Protein AF-A0A3B7MSZ0-F1 (afdb_monomer_lite)

Foldseek 3Di:
DPDVVVVVVVVVVVVVVVVVVVPPDLVAFFWKFFQALLQWDAADDPVQDDPVQVVQLCVRRNPVVVVVQVVCRHPVNDPVLSDDPSVPCVVVVVRVVSSVLCRPFGKTFRGKDFDDDPNDTPAIKTKIKGACVRCCVSDVV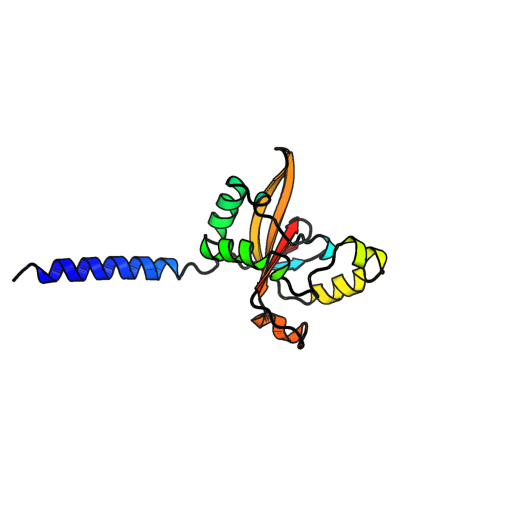DDHGIHIIIGGPVRMDGD

Organism: NCBI:txid2315862

Structure (mmCIF, N/CA/C/O backbone):
data_AF-A0A3B7MSZ0-F1
#
_entry.id   AF-A0A3B7MSZ0-F1
#
loop_
_atom_site.group_PDB
_atom_site.id
_atom_site.type_symbol
_atom_site.label_atom_id
_atom_site.label_alt_id
_atom_site.label_comp_id
_atom_site.label_asym_id
_atom_site.label_entity_id
_atom_site.label_seq_id
_atom_site.pdbx_PDB_ins_code
_atom_site.Cartn_x
_atom_site.Cartn_y
_atom_site.Cartn_z
_atom_site.occupancy
_atom_site.B_iso_or_equiv
_atom_site.auth_seq_id
_atom_site.auth_comp_id
_atom_site.auth_asym_id
_atom_site.auth_atom_id
_atom_site.pdbx_PDB_model_num
ATOM 1 N N . MET A 1 1 ? -10.377 47.587 32.708 1.00 47.56 1 MET A N 1
ATOM 2 C CA . MET A 1 1 ? -10.994 46.335 32.203 1.00 47.56 1 MET A CA 1
ATOM 3 C C . MET A 1 1 ? -11.006 46.307 30.670 1.00 47.56 1 MET A C 1
ATOM 5 O O . MET A 1 1 ? -12.020 46.638 30.080 1.00 47.56 1 MET A O 1
ATOM 9 N N . LYS A 1 2 ? -9.893 45.972 30.001 1.00 49.78 2 LYS A N 1
ATOM 10 C CA . LYS A 1 2 ? -9.869 45.738 28.532 1.00 49.78 2 LYS A CA 1
ATOM 11 C C . LYS A 1 2 ? -8.876 44.650 28.079 1.00 49.78 2 LYS A C 1
ATOM 13 O O . LYS A 1 2 ? -8.805 44.354 26.898 1.00 49.78 2 LYS A O 1
ATOM 18 N N . ILE A 1 3 ? -8.133 44.036 29.005 1.00 50.88 3 ILE A N 1
ATOM 19 C CA . ILE A 1 3 ? -7.003 43.147 28.673 1.00 50.88 3 ILE A CA 1
ATOM 20 C C . ILE A 1 3 ? -7.436 41.671 28.566 1.00 50.88 3 ILE A C 1
ATOM 22 O O . ILE A 1 3 ? -6.805 40.891 27.868 1.00 50.88 3 ILE A O 1
ATOM 26 N N . ILE A 1 4 ? -8.562 41.293 29.181 1.00 53.06 4 ILE A N 1
ATOM 27 C CA . ILE A 1 4 ? -8.995 39.886 29.278 1.00 53.06 4 ILE A CA 1
ATOM 28 C C . ILE A 1 4 ? -9.603 39.370 27.956 1.00 53.06 4 ILE A C 1
ATOM 30 O O . ILE A 1 4 ? -9.514 38.184 27.651 1.00 53.06 4 ILE A O 1
ATOM 34 N N . ALA A 1 5 ? -10.170 40.256 27.130 1.00 52.66 5 ALA A N 1
ATOM 35 C CA . ALA A 1 5 ? -10.818 39.865 25.875 1.00 52.66 5 ALA A CA 1
ATOM 36 C C . ALA A 1 5 ? -9.819 39.401 24.795 1.00 52.66 5 ALA A C 1
ATOM 38 O O . ALA A 1 5 ? -10.114 38.474 24.043 1.00 52.66 5 ALA A O 1
ATOM 39 N N . SER A 1 6 ? -8.622 39.995 24.739 1.00 50.03 6 SER A N 1
ATOM 40 C CA . SER A 1 6 ? -7.634 39.682 23.695 1.00 50.03 6 SER A CA 1
ATOM 41 C C . SER A 1 6 ? -6.942 38.332 23.902 1.00 50.03 6 SER A C 1
ATOM 43 O O . SER A 1 6 ? -6.569 37.678 22.931 1.00 50.03 6 SER A O 1
ATOM 45 N N . THR A 1 7 ? -6.795 37.877 25.148 1.00 53.38 7 THR A N 1
ATOM 46 C CA . THR A 1 7 ? -6.122 36.604 25.459 1.00 53.38 7 THR A CA 1
ATOM 47 C C . THR A 1 7 ? -7.012 35.395 25.160 1.00 53.38 7 THR A C 1
ATOM 49 O O . THR A 1 7 ? -6.526 34.383 24.663 1.00 53.38 7 THR A O 1
ATOM 52 N N . LEU A 1 8 ? -8.326 35.511 25.385 1.00 52.41 8 LEU A N 1
ATOM 53 C CA . LEU A 1 8 ? -9.296 34.458 25.056 1.00 52.41 8 LEU A CA 1
ATOM 54 C C . LEU A 1 8 ? -9.446 34.254 23.539 1.00 52.41 8 LEU A C 1
ATOM 56 O O . LEU A 1 8 ? -9.592 33.121 23.085 1.00 52.41 8 LEU A O 1
ATOM 60 N N . LEU A 1 9 ? -9.337 35.328 22.748 1.00 55.12 9 LEU A N 1
ATOM 61 C CA . LEU A 1 9 ? -9.409 35.257 21.285 1.00 55.12 9 LEU A CA 1
ATOM 62 C C . LEU A 1 9 ? -8.206 34.510 20.676 1.00 55.12 9 LEU A C 1
ATOM 64 O O . LEU A 1 9 ? -8.367 33.751 19.722 1.00 55.12 9 LEU A O 1
ATOM 68 N N . LEU A 1 10 ? -7.010 34.675 21.255 1.00 53.19 10 LEU A N 1
ATOM 69 C CA . LEU A 1 10 ? -5.786 34.024 20.772 1.00 53.19 10 LEU A CA 1
ATOM 70 C C . LEU A 1 10 ? -5.791 32.506 21.017 1.00 53.19 10 LEU A C 1
ATOM 72 O O . LEU A 1 10 ? -5.305 31.743 20.186 1.00 53.19 10 LEU A O 1
ATOM 76 N N . ILE A 1 11 ? -6.376 32.066 22.136 1.00 57.66 11 ILE A N 1
ATOM 77 C CA . ILE A 1 11 ? -6.521 30.641 22.469 1.00 57.66 11 ILE A CA 1
ATOM 78 C C . ILE A 1 11 ? -7.586 29.983 21.574 1.00 57.66 11 ILE A C 1
ATOM 80 O O . ILE A 1 11 ? -7.408 28.851 21.137 1.00 57.66 11 ILE A O 1
ATOM 84 N N . ALA A 1 12 ? -8.664 30.689 21.219 1.00 55.69 12 ALA A N 1
ATOM 85 C CA . ALA A 1 12 ? -9.676 30.152 20.304 1.00 55.69 12 ALA A CA 1
ATOM 86 C C . ALA A 1 12 ? -9.129 29.911 18.877 1.00 55.69 12 ALA A C 1
ATOM 88 O O . ALA A 1 12 ? -9.495 28.927 18.231 1.00 55.69 12 ALA A O 1
ATOM 89 N N . LEU A 1 13 ? -8.211 30.761 18.400 1.00 52.03 13 LEU A N 1
ATOM 90 C CA . LEU A 1 13 ? -7.586 30.639 17.074 1.00 52.03 13 LEU A CA 1
ATOM 91 C C . LEU A 1 13 ? -6.586 29.474 16.974 1.00 52.03 13 LEU A C 1
ATOM 93 O O . LEU A 1 13 ? -6.492 28.828 15.925 1.00 52.03 13 LEU A O 1
ATOM 97 N N . THR A 1 14 ? -5.864 29.156 18.051 1.00 52.88 14 THR A N 1
ATOM 98 C CA . THR A 1 14 ? -4.941 28.011 18.052 1.00 52.88 14 THR A CA 1
ATOM 99 C C . THR A 1 14 ? -5.692 26.681 18.085 1.00 52.88 14 THR A C 1
ATOM 101 O O . THR A 1 14 ? -5.336 25.775 17.335 1.00 52.88 14 THR A O 1
ATOM 104 N N . VAL A 1 15 ? -6.785 26.564 18.847 1.00 54.47 15 VAL A N 1
ATOM 105 C CA . VAL A 1 15 ? -7.590 25.326 18.892 1.00 54.47 15 VAL A CA 1
ATOM 106 C C . VAL A 1 15 ? -8.318 25.072 17.563 1.00 54.47 15 VAL A C 1
ATOM 108 O O . VAL A 1 15 ? -8.372 23.930 17.107 1.00 54.47 15 VAL A O 1
ATOM 111 N N . ALA A 1 16 ? -8.798 26.121 16.883 1.00 52.66 16 ALA A N 1
ATOM 112 C CA . ALA A 1 16 ? -9.399 25.999 15.550 1.00 52.66 16 ALA A CA 1
ATOM 113 C C . ALA A 1 16 ? -8.402 25.482 14.492 1.00 52.66 16 ALA A C 1
ATOM 115 O O . ALA A 1 16 ? -8.767 24.663 13.648 1.00 52.66 16 ALA A O 1
ATOM 116 N N . SER A 1 17 ? -7.129 25.883 14.590 1.00 50.75 17 SER A N 1
ATOM 117 C CA . SER A 1 17 ? -6.064 25.412 13.692 1.00 50.75 17 SER A CA 1
ATOM 118 C C . SER A 1 17 ? -5.753 23.920 13.889 1.00 50.75 17 SER A C 1
ATOM 120 O O . SER A 1 17 ? -5.530 23.195 12.920 1.00 50.75 17 SER A O 1
ATOM 122 N N . TYR A 1 18 ? -5.801 23.426 15.132 1.00 48.62 18 TYR A N 1
ATOM 123 C CA . TYR A 1 18 ? -5.655 21.992 15.422 1.00 48.62 18 TYR A CA 1
ATOM 124 C C . TYR A 1 18 ? -6.883 21.172 14.988 1.00 48.62 18 TYR A C 1
ATOM 126 O O . TYR A 1 18 ? -6.725 20.041 14.531 1.00 48.62 18 TYR A O 1
ATOM 134 N N . ALA A 1 19 ? -8.092 21.738 15.066 1.00 45.00 19 ALA A N 1
ATOM 135 C CA . ALA A 1 19 ? -9.325 21.072 14.637 1.00 45.00 19 ALA A CA 1
ATOM 136 C C . ALA A 1 19 ? -9.504 21.020 13.105 1.00 45.00 19 ALA A C 1
ATOM 138 O O . ALA A 1 19 ? -10.155 20.109 12.600 1.00 45.00 19 ALA A O 1
ATOM 139 N N . GLN A 1 20 ? -8.911 21.948 12.343 1.00 43.69 20 GLN A N 1
ATOM 140 C CA . GLN A 1 20 ? -8.917 21.877 10.874 1.00 43.69 20 GLN A CA 1
ATOM 141 C C . GLN A 1 20 ? -7.910 20.864 10.307 1.00 43.69 20 GLN A C 1
ATOM 143 O O . GLN A 1 20 ? -8.150 20.318 9.231 1.00 43.69 20 GLN A O 1
ATOM 148 N N . ASN A 1 21 ? -6.830 20.545 11.029 1.00 42.31 21 ASN A N 1
ATOM 149 C CA . ASN A 1 21 ? -5.841 19.558 10.576 1.00 42.31 21 ASN A CA 1
ATOM 150 C C . ASN A 1 21 ? -6.227 18.097 10.856 1.00 42.31 21 ASN A C 1
ATOM 152 O O . ASN A 1 21 ? -5.692 17.198 10.213 1.00 42.31 21 ASN A O 1
ATOM 156 N N . SER A 1 22 ? -7.176 17.834 11.757 1.00 38.94 22 SER A N 1
ATOM 157 C CA . SER A 1 22 ? -7.681 16.476 12.017 1.00 38.94 22 SER A CA 1
ATOM 158 C C . SER A 1 22 ? -8.805 16.043 11.064 1.00 38.94 22 SER A C 1
ATOM 160 O O . SER A 1 22 ? -9.223 14.888 11.091 1.00 38.94 22 SER A O 1
ATOM 162 N N . GLY A 1 23 ? -9.284 16.956 10.209 1.00 39.28 23 GLY A N 1
ATOM 163 C CA . GLY A 1 23 ? -10.471 16.777 9.373 1.00 39.28 23 GLY A CA 1
ATOM 164 C C . GLY A 1 23 ? -10.215 16.709 7.869 1.00 39.28 23 GLY A C 1
ATOM 165 O O . GLY A 1 23 ? -11.175 16.806 7.102 1.00 39.28 23 GLY A O 1
ATOM 166 N N . ARG A 1 24 ? -8.966 16.539 7.406 1.00 44.00 24 ARG A N 1
ATOM 167 C CA . ARG A 1 24 ? -8.730 16.182 5.999 1.00 44.00 24 ARG A CA 1
ATOM 168 C C . ARG A 1 24 ? -9.195 14.737 5.815 1.00 44.00 24 ARG A C 1
ATOM 170 O O . ARG A 1 24 ? -8.423 13.792 5.945 1.00 44.00 24 ARG A O 1
ATOM 177 N N . SER A 1 25 ? -10.501 14.587 5.576 1.00 45.03 25 SER A N 1
ATOM 178 C CA . SER A 1 25 ? -11.095 13.401 4.969 1.00 45.03 25 SER A CA 1
ATOM 179 C C . SER A 1 25 ? -10.132 12.925 3.892 1.00 45.03 25 SER A C 1
ATOM 181 O O . SER A 1 25 ? -9.688 13.728 3.068 1.00 45.03 25 SER A O 1
ATOM 183 N N . ILE A 1 26 ? -9.740 11.657 3.973 1.00 53.34 26 ILE A N 1
ATOM 184 C CA . ILE A 1 26 ? -8.795 11.024 3.060 1.00 53.34 26 ILE A CA 1
ATOM 185 C C . ILE A 1 26 ? -9.480 11.005 1.691 1.00 53.34 26 ILE A C 1
ATOM 187 O O . ILE A 1 26 ? -10.186 10.061 1.344 1.00 53.34 26 ILE A O 1
ATOM 191 N N . ALA A 1 27 ? -9.344 12.110 0.959 1.00 51.41 27 ALA A N 1
ATOM 192 C CA . ALA A 1 27 ? -10.201 12.479 -0.162 1.00 51.41 27 ALA A CA 1
ATOM 193 C C . ALA A 1 27 ? -10.030 11.564 -1.383 1.00 51.41 27 ALA A C 1
ATOM 195 O O . ALA A 1 27 ? -10.756 11.710 -2.357 1.00 51.41 27 ALA A O 1
ATOM 196 N N . ASN A 1 28 ? -9.111 10.598 -1.319 1.00 61.16 28 ASN A N 1
ATOM 197 C CA . ASN A 1 28 ? -8.739 9.745 -2.437 1.00 61.16 28 ASN A CA 1
ATOM 198 C C . ASN A 1 28 ? -8.758 8.248 -2.109 1.00 61.16 28 ASN A C 1
ATOM 200 O O . ASN A 1 28 ? -8.034 7.510 -2.757 1.00 61.16 28 ASN A O 1
ATOM 204 N N . ASN A 1 29 ? -9.570 7.772 -1.155 1.00 81.62 29 ASN A N 1
ATOM 205 C CA . ASN A 1 29 ? -9.752 6.325 -0.948 1.00 81.62 29 ASN A CA 1
ATOM 206 C C . ASN A 1 29 ? -10.628 5.720 -2.047 1.00 81.62 29 ASN A C 1
ATOM 208 O O . ASN A 1 29 ? -11.819 5.482 -1.842 1.00 81.62 29 ASN A O 1
ATOM 212 N N . LYS A 1 30 ? -10.049 5.465 -3.215 1.00 90.00 30 LYS A N 1
ATOM 213 C CA . LYS A 1 30 ? -10.768 4.783 -4.290 1.00 90.00 30 LYS A CA 1
ATOM 214 C C . LYS A 1 30 ? -10.669 3.273 -4.090 1.00 90.00 30 LYS A C 1
ATOM 216 O O . LYS A 1 30 ? -9.540 2.785 -3.986 1.00 90.00 30 LYS A O 1
ATOM 221 N N . PRO A 1 31 ? -11.785 2.530 -4.013 1.00 94.81 31 PRO A N 1
ATOM 222 C CA . PRO A 1 31 ? -11.716 1.077 -4.010 1.00 94.81 31 PRO A CA 1
ATOM 223 C C . PRO A 1 31 ? -11.048 0.604 -5.305 1.00 94.81 31 PRO A C 1
ATOM 225 O O . PRO A 1 31 ? -11.254 1.181 -6.373 1.00 94.81 31 PRO A O 1
ATOM 228 N N . VAL A 1 32 ? -10.203 -0.417 -5.203 1.00 95.88 32 VAL A N 1
ATOM 229 C CA . VAL A 1 32 ? -9.503 -0.979 -6.360 1.00 95.88 32 VAL A CA 1
ATOM 230 C C . VAL A 1 32 ? -9.522 -2.496 -6.347 1.00 95.88 32 VAL A C 1
ATOM 232 O O . VAL A 1 32 ? -9.499 -3.137 -5.295 1.00 95.88 32 VAL A O 1
ATOM 235 N N . PHE A 1 33 ? -9.475 -3.068 -7.542 1.00 94.69 33 PHE A N 1
ATOM 236 C CA . PHE A 1 33 ? -9.139 -4.460 -7.775 1.00 94.69 33 PHE A CA 1
ATOM 237 C C . PHE A 1 33 ? -7.656 -4.592 -8.147 1.00 94.69 33 PHE A C 1
ATOM 239 O O . PHE A 1 33 ? -7.136 -3.841 -8.973 1.00 94.69 33 PHE A O 1
ATOM 246 N N . VAL A 1 34 ? -6.962 -5.562 -7.545 1.00 92.50 34 VAL A N 1
ATOM 247 C CA . VAL A 1 34 ? -5.545 -5.848 -7.818 1.00 92.50 34 VAL A CA 1
ATOM 248 C C . VAL A 1 34 ? -5.437 -7.064 -8.739 1.00 92.50 34 VAL A C 1
ATOM 250 O O . VAL A 1 34 ? -5.667 -8.204 -8.330 1.00 92.50 34 VAL A O 1
ATOM 253 N N . LYS A 1 35 ? -5.030 -6.823 -9.988 1.00 91.00 35 LYS A N 1
ATOM 254 C CA . LYS A 1 35 ? -4.920 -7.841 -11.046 1.00 91.00 35 LYS A CA 1
ATOM 255 C C . LYS A 1 35 ? -3.813 -8.851 -10.772 1.00 91.00 35 LYS A C 1
ATOM 257 O O . LYS A 1 35 ? -3.939 -10.009 -11.151 1.00 91.00 35 LYS A O 1
ATOM 262 N N . HIS A 1 36 ? -2.731 -8.420 -10.120 1.00 88.06 36 HIS A N 1
ATOM 263 C CA . HIS A 1 36 ? -1.549 -9.253 -9.911 1.00 88.06 36 HIS A CA 1
ATOM 264 C C . HIS A 1 36 ? -0.890 -8.972 -8.554 1.00 88.06 36 HIS A C 1
ATOM 266 O O . HIS A 1 36 ? 0.045 -8.180 -8.443 1.00 88.06 36 HIS A O 1
ATOM 272 N N . TRP A 1 37 ? -1.338 -9.670 -7.510 1.00 85.88 37 TRP A N 1
ATOM 273 C CA . TRP A 1 37 ? -0.856 -9.494 -6.137 1.00 85.88 37 TRP A CA 1
ATOM 274 C C . TRP A 1 37 ? 0.629 -9.814 -5.975 1.00 85.88 37 TRP A C 1
ATOM 276 O O . TRP A 1 37 ? 1.299 -9.192 -5.169 1.00 85.88 37 TRP A O 1
ATOM 286 N N . MET A 1 38 ? 1.199 -10.703 -6.790 1.00 80.44 38 MET A N 1
ATOM 287 C CA . MET A 1 38 ? 2.649 -10.967 -6.746 1.00 80.44 38 MET A CA 1
ATOM 288 C C . MET A 1 38 ? 3.525 -9.785 -7.203 1.00 80.44 38 MET A C 1
ATOM 290 O O . MET A 1 38 ? 4.743 -9.852 -7.075 1.00 80.44 38 MET A O 1
ATOM 294 N N . LYS A 1 39 ? 2.944 -8.724 -7.780 1.00 84.25 39 LYS A N 1
ATOM 295 C CA . LYS A 1 39 ? 3.674 -7.509 -8.178 1.00 84.25 39 LYS A CA 1
ATOM 296 C C . LYS A 1 39 ? 3.649 -6.428 -7.096 1.00 84.25 39 LYS A C 1
ATOM 298 O O . LYS A 1 39 ? 4.176 -5.340 -7.326 1.00 84.25 39 LYS A O 1
ATOM 303 N N . THR A 1 40 ? 3.055 -6.706 -5.933 1.00 82.25 40 THR A N 1
ATOM 304 C CA . THR A 1 40 ? 3.138 -5.806 -4.784 1.00 82.25 40 THR A CA 1
ATOM 305 C C . THR A 1 40 ? 4.541 -5.825 -4.202 1.00 82.25 40 THR A C 1
ATOM 307 O O . THR A 1 40 ? 5.102 -6.884 -3.923 1.00 82.25 40 THR A O 1
ATOM 310 N N . LEU A 1 41 ? 5.077 -4.640 -3.968 1.00 77.06 41 LEU A N 1
ATOM 311 C CA . LEU A 1 41 ? 6.270 -4.428 -3.179 1.00 77.06 41 LEU A CA 1
ATOM 312 C C . LEU A 1 41 ? 5.870 -4.232 -1.713 1.00 77.06 41 LEU A C 1
ATOM 314 O O . LEU A 1 41 ? 4.858 -3.596 -1.400 1.00 77.06 41 LEU A O 1
ATOM 318 N N . LEU A 1 42 ? 6.698 -4.782 -0.834 1.00 69.06 42 LEU A N 1
ATOM 319 C CA . LEU A 1 42 ? 6.614 -4.711 0.620 1.00 69.06 42 LEU A CA 1
ATOM 320 C C . LEU A 1 42 ? 8.020 -4.417 1.155 1.00 69.06 42 LEU A C 1
ATOM 322 O O . LEU A 1 42 ? 8.999 -4.671 0.455 1.00 69.06 42 LEU A O 1
ATOM 326 N N . MET A 1 43 ? 8.126 -3.952 2.401 1.00 66.19 43 MET A N 1
ATOM 327 C CA . MET A 1 43 ? 9.404 -3.769 3.104 1.00 66.19 43 MET A CA 1
ATOM 328 C C . MET A 1 43 ? 10.299 -2.686 2.488 1.00 66.19 43 MET A C 1
ATOM 330 O O . MET A 1 43 ? 11.431 -2.940 2.080 1.00 66.19 43 MET A O 1
ATOM 334 N N . PHE A 1 44 ? 9.804 -1.450 2.442 1.00 72.69 44 PHE A N 1
ATOM 335 C CA . PHE A 1 44 ? 10.601 -0.317 1.965 1.00 72.69 44 PHE A CA 1
ATOM 336 C C . PHE A 1 44 ? 11.590 0.137 3.037 1.00 72.69 44 PHE A C 1
ATOM 338 O O . PHE A 1 44 ? 11.199 0.461 4.160 1.00 72.69 44 PHE A O 1
ATOM 345 N N . ASN A 1 45 ? 12.874 0.211 2.685 1.00 70.00 45 ASN A N 1
ATOM 346 C CA . ASN A 1 45 ? 13.852 0.903 3.516 1.00 70.00 45 ASN A CA 1
ATOM 347 C C . ASN A 1 45 ? 13.646 2.430 3.419 1.00 70.00 45 ASN A C 1
ATOM 349 O O . ASN A 1 45 ? 12.894 2.929 2.580 1.00 70.00 45 ASN A O 1
ATOM 353 N N . LYS A 1 46 ? 14.314 3.198 4.285 1.00 72.75 46 LYS A N 1
ATOM 354 C CA . LYS A 1 46 ? 14.204 4.668 4.263 1.00 72.75 46 LYS A CA 1
ATOM 355 C C . LYS A 1 46 ? 14.656 5.270 2.926 1.00 72.75 46 LYS A C 1
ATOM 357 O O . LYS A 1 46 ? 14.059 6.241 2.480 1.00 72.75 46 LYS A O 1
ATOM 362 N N . GLU A 1 47 ? 15.647 4.664 2.276 1.00 77.94 47 GLU A N 1
ATOM 363 C CA . GLU A 1 47 ? 16.211 5.114 0.992 1.00 77.94 47 GLU A CA 1
ATOM 364 C C . GLU A 1 47 ? 15.222 4.995 -0.172 1.00 77.94 47 GLU A C 1
ATOM 366 O O . GLU A 1 47 ? 15.327 5.719 -1.161 1.00 77.94 47 GLU A O 1
ATOM 371 N N . PHE A 1 48 ? 14.219 4.123 -0.052 1.00 82.56 48 PHE A N 1
ATOM 372 C CA . PHE A 1 48 ? 13.142 4.036 -1.026 1.00 82.56 48 PHE A CA 1
ATOM 373 C C . PHE A 1 48 ? 12.369 5.359 -1.150 1.00 82.56 48 PHE A C 1
ATOM 375 O O . PHE A 1 48 ? 11.865 5.680 -2.231 1.00 82.56 48 PHE A O 1
ATOM 382 N N . TRP A 1 49 ? 12.261 6.137 -0.070 1.00 86.44 49 TRP A N 1
ATOM 383 C CA . TRP A 1 49 ? 11.496 7.382 -0.013 1.00 86.44 49 TRP A CA 1
ATOM 384 C C . TRP A 1 49 ? 12.406 8.596 -0.229 1.00 86.44 49 TRP A C 1
ATOM 386 O O . TRP A 1 49 ? 12.919 9.168 0.725 1.00 86.44 49 TRP A O 1
ATOM 396 N N . ASN A 1 50 ? 12.596 9.008 -1.485 1.00 86.62 50 ASN A N 1
ATOM 397 C CA . ASN A 1 50 ? 13.271 10.276 -1.790 1.00 86.62 50 ASN A CA 1
ATOM 398 C C . ASN A 1 50 ? 12.326 11.483 -1.643 1.00 86.62 50 ASN A C 1
ATOM 400 O O . ASN A 1 50 ? 11.107 11.328 -1.726 1.00 86.62 50 ASN A O 1
ATOM 404 N N . ASP A 1 51 ? 12.889 12.681 -1.477 1.00 86.31 51 ASP A N 1
ATOM 405 C CA . ASP A 1 51 ? 12.130 13.903 -1.174 1.00 86.31 51 ASP A CA 1
ATOM 406 C C . ASP A 1 51 ? 11.042 14.220 -2.207 1.00 86.31 51 ASP A C 1
ATOM 408 O O . ASP A 1 51 ? 9.912 14.527 -1.832 1.00 86.31 51 ASP A O 1
ATOM 412 N N . ASN A 1 52 ? 11.337 14.070 -3.503 1.00 86.75 52 ASN A N 1
ATOM 413 C CA . ASN A 1 52 ? 10.360 14.315 -4.571 1.00 86.75 52 ASN A CA 1
ATOM 414 C C . ASN A 1 52 ? 9.155 13.370 -4.451 1.00 86.75 52 ASN A C 1
ATOM 416 O O . ASN A 1 52 ? 8.004 13.800 -4.527 1.00 86.75 52 ASN A O 1
ATOM 420 N N . LYS A 1 53 ? 9.422 12.081 -4.211 1.00 90.44 53 LYS A N 1
ATOM 421 C CA . LYS A 1 53 ? 8.397 11.058 -3.987 1.00 90.44 53 LYS A CA 1
ATOM 422 C C . LYS A 1 53 ? 7.590 11.365 -2.723 1.00 90.44 53 LYS A C 1
ATOM 424 O O . LYS A 1 53 ? 6.366 11.262 -2.744 1.00 90.44 53 LYS A O 1
ATOM 429 N N . VAL A 1 54 ? 8.256 11.753 -1.635 1.00 91.62 54 VAL A N 1
ATOM 430 C CA . VAL A 1 54 ? 7.599 12.121 -0.373 1.00 91.62 54 VAL A CA 1
ATOM 431 C C . VAL A 1 54 ? 6.656 13.300 -0.577 1.00 91.62 54 VAL A C 1
ATOM 433 O O . VAL A 1 54 ? 5.500 13.208 -0.179 1.00 91.62 54 VAL A O 1
ATOM 436 N N . GLN A 1 55 ? 7.104 14.373 -1.231 1.00 91.94 55 GLN A N 1
ATOM 437 C CA . GLN A 1 55 ? 6.270 15.547 -1.493 1.00 91.94 55 GLN A CA 1
ATOM 438 C C . GLN A 1 55 ? 5.037 15.197 -2.334 1.00 91.94 55 GLN A C 1
ATOM 440 O O . GLN A 1 55 ? 3.923 15.586 -1.977 1.00 91.94 55 GLN A O 1
ATOM 445 N N . GLU A 1 56 ? 5.212 14.416 -3.406 1.00 93.00 56 GLU A N 1
ATOM 446 C CA . GLU A 1 56 ? 4.108 13.967 -4.262 1.00 93.00 56 GLU A CA 1
ATOM 447 C C . GLU A 1 56 ? 3.073 13.163 -3.461 1.00 93.00 56 GLU A C 1
ATOM 449 O O . GLU A 1 56 ? 1.876 13.448 -3.533 1.00 93.00 56 GLU A O 1
ATOM 454 N N . ILE A 1 57 ? 3.514 12.211 -2.634 1.00 93.56 57 ILE A N 1
ATOM 455 C CA . ILE A 1 57 ? 2.622 11.382 -1.813 1.00 93.56 57 ILE A CA 1
ATOM 456 C C . ILE A 1 57 ? 1.939 12.214 -0.721 1.00 93.56 57 ILE A C 1
ATOM 458 O O . ILE A 1 57 ? 0.717 12.169 -0.580 1.00 93.56 57 ILE A O 1
ATOM 462 N N . VAL A 1 58 ? 2.702 13.000 0.040 1.00 94.44 58 VAL A N 1
ATOM 463 C CA . VAL A 1 58 ? 2.192 13.830 1.144 1.00 94.44 58 VAL A CA 1
ATOM 464 C C . VAL A 1 58 ? 1.161 14.839 0.643 1.00 94.44 58 VAL A C 1
ATOM 466 O O . VAL A 1 58 ? 0.166 15.075 1.327 1.00 94.44 58 VAL A O 1
ATOM 469 N N . SER A 1 59 ? 1.326 15.381 -0.567 1.00 93.19 59 SER A N 1
ATOM 470 C CA . SER A 1 59 ? 0.330 16.277 -1.166 1.00 93.19 59 SER A CA 1
ATOM 471 C C . SER A 1 59 ? -1.046 15.619 -1.369 1.00 93.19 59 SER A C 1
ATOM 473 O O . SER A 1 59 ? -2.059 16.319 -1.371 1.00 93.19 59 SER A O 1
ATOM 475 N N . GLN A 1 60 ? -1.095 14.285 -1.481 1.00 93.94 60 GLN A N 1
ATOM 476 C CA . GLN A 1 60 ? -2.314 13.504 -1.712 1.00 93.94 60 GLN A CA 1
ATOM 477 C C . GLN A 1 60 ? -2.939 12.966 -0.421 1.00 93.94 60 GLN A C 1
ATOM 479 O O . GLN A 1 60 ? -4.160 13.012 -0.279 1.00 93.94 60 GLN A O 1
ATOM 484 N N . ILE A 1 61 ? -2.125 12.453 0.511 1.00 93.19 61 ILE A N 1
ATOM 485 C CA . ILE A 1 61 ? -2.618 11.757 1.719 1.00 93.19 61 ILE A CA 1
ATOM 486 C C . ILE A 1 61 ? -2.334 12.492 3.032 1.00 93.19 61 ILE A C 1
ATOM 488 O O . ILE A 1 61 ? -2.860 12.111 4.075 1.00 93.19 61 ILE A O 1
ATOM 492 N N . GLY A 1 62 ? -1.538 13.559 2.993 1.00 93.38 62 GLY A N 1
ATOM 493 C CA . GLY A 1 62 ? -1.071 14.273 4.177 1.00 93.38 62 GLY A CA 1
ATOM 494 C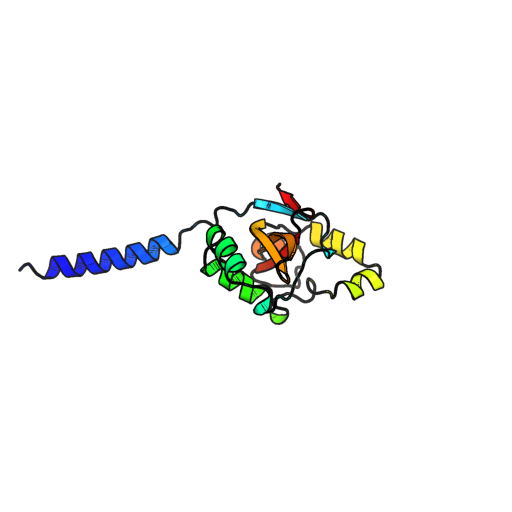 C . GLY A 1 62 ? 0.096 13.581 4.887 1.00 93.38 62 GLY A C 1
ATOM 495 O O . GLY A 1 62 ? 0.367 12.393 4.706 1.00 93.38 62 GLY A O 1
ATOM 496 N N . GLU A 1 63 ? 0.800 14.347 5.719 1.00 92.81 63 GLU A N 1
ATOM 497 C CA . GLU A 1 63 ? 1.996 13.872 6.427 1.00 92.81 63 GLU A CA 1
ATOM 498 C C . GLU A 1 63 ? 1.692 12.740 7.409 1.00 92.81 63 GLU A C 1
ATOM 500 O O . GLU A 1 63 ? 2.445 11.774 7.497 1.00 92.81 63 GLU A O 1
ATOM 505 N N . GLU A 1 64 ? 0.579 12.837 8.137 1.00 92.38 64 GLU A N 1
ATOM 506 C CA . GLU A 1 64 ? 0.217 11.854 9.160 1.00 92.38 64 GLU A CA 1
ATOM 507 C C . GLU A 1 64 ? -0.075 10.474 8.561 1.00 92.38 64 GLU A C 1
ATOM 509 O O . GLU A 1 64 ? 0.393 9.461 9.083 1.00 92.38 64 GLU A O 1
ATOM 514 N N . GLU A 1 65 ? -0.788 10.407 7.434 1.00 91.75 65 GLU A N 1
ATOM 515 C CA . GLU A 1 65 ? -1.021 9.133 6.746 1.00 91.75 65 GLU A CA 1
ATOM 516 C C . GLU A 1 65 ? 0.275 8.610 6.112 1.00 91.75 65 GLU A C 1
ATOM 518 O O . GLU A 1 65 ? 0.560 7.415 6.185 1.00 91.75 65 GLU A O 1
ATOM 523 N N . PHE A 1 66 ? 1.128 9.487 5.571 1.00 92.56 66 PHE A N 1
ATOM 524 C CA . PHE A 1 66 ? 2.425 9.071 5.035 1.00 92.56 66 PHE A CA 1
ATOM 525 C C . PHE A 1 66 ? 3.351 8.480 6.111 1.00 92.56 66 PHE A C 1
ATOM 527 O O . PHE A 1 66 ? 3.979 7.445 5.880 1.00 92.56 66 PHE A O 1
ATOM 534 N N . LYS A 1 67 ? 3.375 9.043 7.326 1.00 90.62 67 LYS A N 1
ATOM 535 C CA . LYS A 1 67 ? 4.100 8.452 8.467 1.00 90.62 67 LYS A CA 1
ATOM 536 C C . LYS A 1 67 ? 3.607 7.034 8.776 1.00 90.62 67 LYS A C 1
ATOM 538 O O . LYS A 1 67 ? 4.419 6.157 9.081 1.00 90.62 67 LYS A O 1
ATOM 543 N N . LYS A 1 68 ? 2.298 6.773 8.661 1.00 89.88 68 LYS A N 1
ATOM 544 C CA . LYS A 1 68 ? 1.740 5.415 8.797 1.00 89.88 68 LYS A CA 1
ATOM 545 C C . LYS A 1 68 ? 2.198 4.501 7.668 1.00 89.88 68 LYS A C 1
ATOM 547 O O . LYS A 1 68 ? 2.585 3.375 7.964 1.00 89.88 68 LYS A O 1
ATOM 552 N N . VAL A 1 69 ? 2.218 4.973 6.418 1.00 90.31 69 VAL A N 1
ATOM 553 C CA . VAL A 1 69 ? 2.768 4.209 5.284 1.00 90.31 69 VAL A CA 1
ATOM 554 C C . VAL A 1 69 ? 4.201 3.785 5.592 1.00 90.31 69 VAL A C 1
ATOM 556 O O . VAL A 1 69 ? 4.518 2.604 5.502 1.00 90.31 69 VAL A O 1
ATOM 559 N N . GLN A 1 70 ? 5.063 4.706 6.023 1.00 87.06 70 GLN A N 1
ATOM 560 C CA . GLN A 1 70 ? 6.459 4.392 6.344 1.00 87.06 70 GLN A CA 1
ATOM 561 C C . GLN A 1 70 ? 6.585 3.392 7.500 1.00 87.06 70 GLN A C 1
ATOM 563 O O . GLN A 1 70 ? 7.391 2.469 7.427 1.00 87.06 70 GLN A O 1
ATOM 568 N N . LYS A 1 71 ? 5.769 3.542 8.549 1.00 83.62 71 LYS A N 1
ATOM 569 C CA . LYS A 1 71 ? 5.776 2.642 9.708 1.00 83.62 71 LYS A CA 1
ATOM 570 C C . LYS A 1 71 ? 5.285 1.236 9.346 1.00 83.62 71 LYS A C 1
ATOM 572 O O . LYS A 1 71 ? 5.965 0.256 9.629 1.00 83.62 71 LYS A O 1
ATOM 577 N N . PHE A 1 72 ? 4.116 1.130 8.720 1.00 81.44 72 PHE A N 1
ATOM 578 C CA . PHE A 1 72 ? 3.405 -0.135 8.508 1.00 81.44 72 PHE A CA 1
ATOM 579 C C . PHE A 1 72 ? 3.735 -0.835 7.182 1.00 81.44 72 PHE A C 1
ATOM 581 O O . PHE A 1 72 ? 3.161 -1.877 6.883 1.00 81.44 72 PHE A O 1
ATOM 588 N N . SER A 1 73 ? 4.663 -0.291 6.393 1.00 75.12 73 SER A N 1
ATOM 589 C CA . SER A 1 73 ? 5.193 -0.961 5.198 1.00 75.12 73 SER A CA 1
ATOM 590 C C . SER A 1 73 ? 6.497 -1.736 5.442 1.00 75.12 73 SER A C 1
ATOM 592 O O . SER A 1 73 ? 7.004 -2.363 4.513 1.00 75.12 73 SER A O 1
ATOM 594 N N . GLY A 1 74 ? 7.041 -1.716 6.666 1.00 66.62 74 GLY A N 1
ATOM 595 C CA . GLY A 1 74 ? 8.204 -2.517 7.075 1.00 66.62 74 GLY A CA 1
ATOM 596 C C . GLY A 1 74 ? 7.853 -3.971 7.426 1.00 66.62 74 GLY A C 1
ATOM 597 O O . GLY A 1 74 ? 6.713 -4.255 7.794 1.00 66.62 74 GLY A O 1
ATOM 598 N N . SER A 1 75 ? 8.835 -4.881 7.353 1.00 65.06 75 SER A N 1
ATOM 599 C CA . SER A 1 75 ? 8.664 -6.329 7.617 1.00 65.06 75 SER A CA 1
ATOM 600 C C . SER A 1 75 ? 7.967 -6.633 8.928 1.00 65.06 75 SER A C 1
ATOM 602 O O . SER A 1 75 ? 7.121 -7.515 8.988 1.00 65.06 75 SER A O 1
ATOM 604 N N . ASP A 1 76 ? 8.311 -5.877 9.964 1.00 70.81 76 ASP A N 1
ATOM 605 C CA . ASP A 1 76 ? 7.910 -6.176 11.337 1.00 70.81 76 ASP A CA 1
ATOM 606 C C . ASP A 1 76 ? 6.431 -5.852 11.589 1.00 70.81 76 ASP A C 1
ATOM 608 O O . ASP A 1 76 ? 5.854 -6.281 12.585 1.00 70.81 76 ASP A O 1
ATOM 612 N N . ASN A 1 77 ? 5.811 -5.089 10.684 1.00 73.19 77 ASN A N 1
ATOM 613 C CA . ASN A 1 77 ? 4.432 -4.624 10.797 1.00 73.19 77 ASN A CA 1
ATOM 614 C C . ASN A 1 77 ? 3.482 -5.297 9.800 1.00 73.19 77 ASN A C 1
ATOM 616 O O . ASN A 1 77 ? 2.270 -5.089 9.870 1.00 73.19 77 ASN A O 1
ATOM 620 N N . ILE A 1 78 ? 4.015 -6.092 8.873 1.00 75.31 78 ILE A N 1
ATOM 621 C CA . ILE A 1 78 ? 3.231 -6.826 7.887 1.00 75.31 78 ILE A CA 1
ATOM 622 C C . ILE A 1 78 ? 3.017 -8.245 8.429 1.00 75.31 78 ILE A C 1
ATOM 624 O O . ILE A 1 78 ? 3.999 -8.960 8.631 1.00 75.31 78 ILE A O 1
ATOM 628 N N . PRO A 1 79 ? 1.764 -8.691 8.656 1.00 76.44 79 PRO A N 1
ATOM 629 C CA . PRO A 1 79 ? 1.505 -10.071 9.056 1.00 76.44 79 PRO A CA 1
ATOM 630 C C . PRO A 1 79 ? 2.167 -11.056 8.093 1.00 76.44 79 PRO A C 1
ATOM 632 O O . PRO A 1 79 ? 2.155 -10.848 6.874 1.00 76.44 79 PRO A O 1
ATOM 635 N N . SER A 1 80 ? 2.718 -12.148 8.625 1.00 75.25 80 SER A N 1
ATOM 636 C CA . SER A 1 80 ? 3.549 -13.065 7.841 1.00 75.25 80 SER A CA 1
ATOM 637 C C . SER A 1 80 ? 2.811 -13.722 6.668 1.00 75.25 80 SER A C 1
ATOM 639 O O . SER A 1 80 ? 3.419 -14.195 5.719 1.00 75.25 80 SER A O 1
ATOM 641 N N . GLN A 1 81 ? 1.481 -13.707 6.702 1.00 75.06 81 GLN A N 1
ATOM 642 C CA . GLN A 1 81 ? 0.590 -14.214 5.663 1.00 75.06 81 GLN A CA 1
ATOM 643 C C . GLN A 1 81 ? 0.506 -13.286 4.444 1.00 75.06 81 GLN A C 1
ATOM 645 O O . GLN A 1 81 ? 0.142 -13.739 3.360 1.00 75.06 81 GLN A O 1
ATOM 650 N N . PHE A 1 82 ? 0.867 -12.010 4.603 1.00 73.94 82 PHE A N 1
ATOM 651 C CA . PHE A 1 82 ? 1.114 -11.088 3.494 1.00 73.94 82 PHE A CA 1
ATOM 652 C C . PHE A 1 82 ? 2.577 -11.129 3.048 1.00 73.94 82 PHE A C 1
ATOM 654 O O . PHE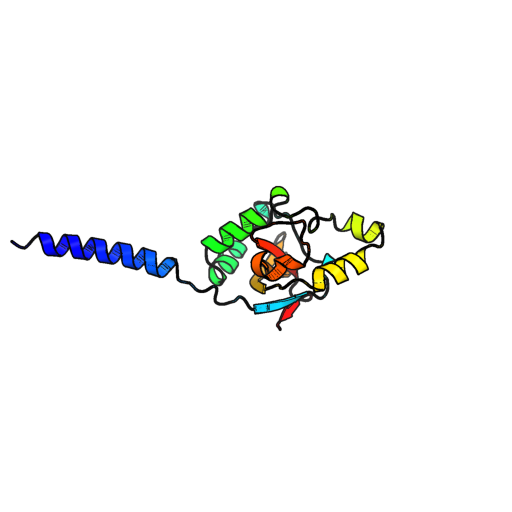 A 1 82 ? 2.850 -10.946 1.861 1.00 73.94 82 PHE A O 1
ATOM 661 N N . SER A 1 83 ? 3.508 -11.376 3.980 1.00 60.44 83 SER A N 1
ATOM 662 C CA . SER A 1 83 ? 4.933 -11.472 3.678 1.00 60.44 83 SER A CA 1
ATOM 663 C C . SER A 1 83 ? 5.255 -12.820 3.038 1.00 60.44 83 SER A C 1
ATOM 665 O O . SER A 1 83 ? 5.423 -13.834 3.711 1.00 60.44 83 SER A O 1
ATOM 667 N N . PHE A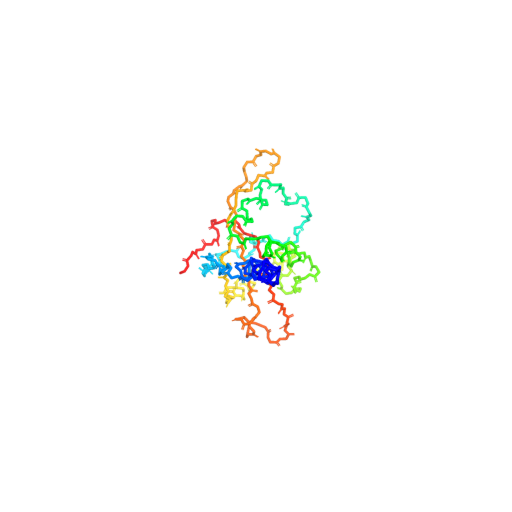 1 84 ? 5.431 -12.837 1.729 1.00 58.72 84 PHE A N 1
ATOM 668 C CA . PHE A 1 84 ? 6.245 -13.879 1.131 1.00 58.72 84 PHE A CA 1
ATOM 669 C C . PHE A 1 84 ? 7.346 -13.227 0.313 1.00 58.72 84 PHE A C 1
ATOM 671 O O . PHE A 1 84 ? 7.067 -12.301 -0.452 1.00 58.72 84 PHE A O 1
ATOM 678 N N . PRO A 1 85 ? 8.598 -13.704 0.425 1.00 54.06 85 PRO A N 1
ATOM 679 C CA . PRO A 1 85 ? 9.562 -13.426 -0.614 1.00 54.06 85 PRO A CA 1
ATOM 680 C C . PRO A 1 85 ? 8.984 -14.051 -1.883 1.00 54.06 85 PRO A C 1
ATOM 682 O O . PRO A 1 85 ? 8.829 -15.266 -1.950 1.00 54.06 85 PRO A O 1
ATOM 685 N N . TYR A 1 86 ? 8.612 -13.200 -2.838 1.00 53.34 86 TYR A N 1
ATOM 686 C CA . TYR A 1 86 ? 8.193 -13.480 -4.218 1.00 53.34 86 TYR A CA 1
ATOM 687 C C . TYR A 1 86 ? 8.661 -14.850 -4.759 1.00 53.34 86 TYR A C 1
ATOM 689 O O . TYR A 1 86 ? 7.868 -15.646 -5.258 1.00 53.34 86 TYR A O 1
ATOM 697 N N . VAL A 1 87 ? 9.937 -15.164 -4.533 1.00 51.50 87 VAL A N 1
ATOM 698 C CA . VAL A 1 87 ? 10.619 -16.400 -4.924 1.00 51.50 87 VAL A CA 1
ATOM 699 C C . VAL A 1 87 ? 9.996 -17.674 -4.317 1.00 51.50 87 VAL A C 1
ATOM 701 O O . VAL A 1 87 ? 9.864 -18.672 -5.007 1.00 51.50 87 VAL A O 1
ATOM 704 N N . MET A 1 88 ? 9.555 -17.681 -3.058 1.00 51.84 88 MET A N 1
ATOM 705 C CA . MET A 1 88 ? 9.061 -18.891 -2.376 1.00 51.84 88 MET A CA 1
ATOM 706 C C . MET A 1 88 ? 7.641 -19.306 -2.779 1.00 51.84 88 MET A C 1
ATOM 708 O O . MET A 1 88 ? 7.349 -20.496 -2.776 1.00 51.84 88 MET A O 1
ATOM 712 N N . VAL A 1 89 ? 6.756 -18.361 -3.111 1.00 59.19 89 VAL A N 1
ATOM 713 C CA . VAL A 1 89 ? 5.376 -18.678 -3.544 1.00 59.19 89 VAL A CA 1
ATOM 714 C C . VAL A 1 89 ? 5.368 -19.178 -4.985 1.00 59.19 89 VAL A C 1
ATOM 716 O O . VAL A 1 89 ? 4.655 -20.127 -5.306 1.00 59.19 89 VAL A O 1
ATOM 719 N N . GLU A 1 90 ? 6.202 -18.580 -5.837 1.00 56.19 90 GLU A N 1
ATOM 720 C CA . GLU A 1 90 ? 6.376 -19.011 -7.223 1.00 56.19 90 GLU A CA 1
AT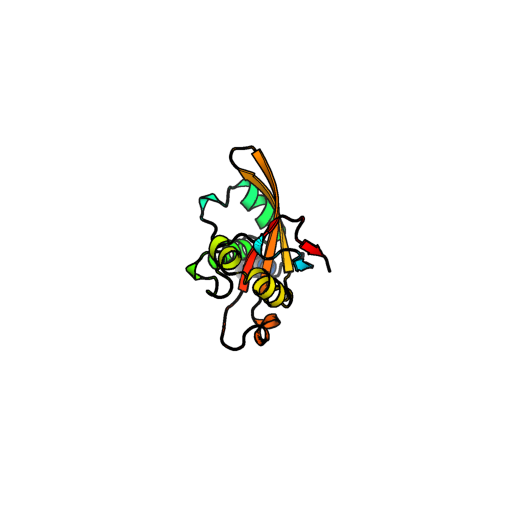OM 721 C C . GLU A 1 90 ? 7.058 -20.389 -7.293 1.00 56.19 90 GLU A C 1
ATOM 723 O O . GLU A 1 90 ? 6.560 -21.277 -7.980 1.00 56.19 90 GLU A O 1
ATOM 728 N N . LEU A 1 91 ? 8.107 -20.626 -6.491 1.00 55.66 91 LEU A N 1
ATOM 729 C CA . LEU A 1 91 ? 8.794 -21.926 -6.428 1.00 55.66 91 LEU A CA 1
ATOM 730 C C . LEU A 1 91 ? 7.947 -23.059 -5.826 1.00 55.66 91 LEU A C 1
ATOM 732 O O . LEU A 1 91 ? 8.207 -24.223 -6.120 1.00 55.66 91 LEU A O 1
ATOM 736 N N . LYS A 1 92 ? 6.953 -22.749 -4.984 1.00 62.22 92 LYS A N 1
ATOM 737 C CA . LYS A 1 92 ? 6.058 -23.751 -4.372 1.00 62.22 92 LYS A CA 1
ATOM 738 C C . LYS A 1 92 ? 4.788 -24.028 -5.180 1.00 62.22 92 LYS A C 1
ATOM 740 O O . LYS A 1 92 ? 4.040 -24.928 -4.817 1.00 62.22 92 LYS A O 1
ATOM 745 N N . GLY A 1 93 ? 4.534 -23.280 -6.258 1.00 61.66 93 GLY A N 1
ATOM 746 C CA . GLY A 1 93 ? 3.311 -23.420 -7.059 1.00 61.66 93 GLY A CA 1
ATOM 747 C C . GLY A 1 93 ? 2.047 -22.846 -6.403 1.00 61.66 93 GLY A C 1
ATOM 748 O O . GLY A 1 93 ? 0.950 -23.024 -6.926 1.00 61.66 93 GLY A O 1
ATOM 749 N N . ASP A 1 94 ? 2.183 -22.106 -5.299 1.00 69.69 94 ASP A N 1
ATOM 750 C CA . ASP A 1 94 ? 1.061 -21.552 -4.524 1.00 69.69 94 ASP A CA 1
ATOM 751 C C . ASP A 1 94 ? 0.599 -20.170 -5.027 1.00 69.69 94 ASP A C 1
ATOM 753 O O . ASP A 1 94 ? -0.246 -19.515 -4.410 1.00 69.69 94 ASP A O 1
ATOM 757 N N . SER A 1 95 ? 1.127 -19.702 -6.162 1.00 74.00 95 SER A N 1
ATOM 758 C CA . SER A 1 95 ? 0.842 -18.376 -6.732 1.00 74.00 95 SER A CA 1
ATOM 759 C C . SER A 1 95 ? -0.645 -18.140 -7.000 1.00 74.00 95 SER A C 1
ATOM 761 O O . SER A 1 95 ? -1.172 -17.072 -6.681 1.00 74.00 95 SER A O 1
ATOM 763 N N . LEU A 1 96 ? -1.350 -19.149 -7.518 1.00 78.38 96 LEU A N 1
ATOM 764 C CA . LEU A 1 96 ? -2.791 -19.078 -7.770 1.00 78.38 96 LEU A CA 1
ATOM 765 C C . LEU A 1 96 ? -3.599 -19.012 -6.473 1.00 78.38 96 LEU A C 1
ATOM 767 O O . LEU A 1 96 ? -4.565 -18.253 -6.386 1.00 78.38 96 LEU A O 1
ATOM 771 N N . LEU A 1 97 ? -3.199 -19.780 -5.457 1.00 79.69 97 LEU A N 1
ATOM 772 C CA . LEU A 1 97 ? -3.857 -19.766 -4.153 1.00 79.69 97 LEU A CA 1
ATOM 773 C C . LEU A 1 97 ? -3.660 -18.411 -3.465 1.00 79.69 97 LEU A C 1
ATOM 775 O O . LEU A 1 97 ? -4.621 -17.850 -2.941 1.00 79.69 97 LEU A O 1
ATOM 779 N N . TYR A 1 98 ? -2.450 -17.854 -3.536 1.00 80.81 98 TYR A N 1
ATOM 780 C CA . TYR A 1 98 ? -2.134 -16.520 -3.030 1.00 80.81 98 TYR A CA 1
ATOM 781 C C . TYR A 1 98 ? -2.956 -15.433 -3.735 1.00 80.81 98 TYR A C 1
ATOM 783 O O . TYR A 1 98 ? -3.621 -14.633 -3.076 1.00 80.81 98 TYR A O 1
ATOM 791 N N . GLN A 1 99 ? -2.982 -15.444 -5.072 1.00 84.44 99 GLN A N 1
ATOM 792 C CA . GLN A 1 99 ? -3.770 -14.503 -5.870 1.00 84.44 99 GLN A CA 1
ATOM 793 C C . GLN A 1 99 ? -5.261 -14.587 -5.517 1.00 84.44 99 GLN A C 1
ATOM 795 O O . GLN A 1 99 ? -5.886 -13.556 -5.273 1.00 84.44 99 GLN A O 1
ATOM 800 N N . LYS A 1 100 ? -5.818 -15.803 -5.438 1.00 84.81 100 LYS A N 1
ATOM 801 C CA . LYS A 1 100 ? -7.227 -16.047 -5.098 1.00 84.81 100 LYS A CA 1
ATOM 802 C C . LYS A 1 100 ? -7.568 -15.607 -3.676 1.00 84.81 100 LYS A C 1
ATOM 804 O O . LYS A 1 100 ? -8.646 -15.069 -3.440 1.00 84.81 100 LYS A O 1
ATOM 809 N N . ARG A 1 101 ? -6.675 -15.856 -2.718 1.00 86.38 101 ARG A N 1
ATOM 810 C CA . ARG A 1 101 ? -6.868 -15.447 -1.326 1.00 86.38 101 ARG A CA 1
ATOM 811 C C . ARG A 1 101 ? -6.865 -13.925 -1.209 1.00 86.38 101 ARG A C 1
ATOM 813 O O . ARG A 1 101 ? -7.743 -13.361 -0.564 1.00 86.38 101 ARG A O 1
ATOM 820 N N . ASN A 1 102 ? -5.915 -13.249 -1.847 1.00 88.75 102 ASN A N 1
ATOM 821 C CA . ASN A 1 102 ? -5.774 -11.801 -1.709 1.00 88.75 102 ASN A CA 1
ATOM 822 C C . ASN A 1 102 ? -6.778 -11.016 -2.558 1.00 88.75 102 ASN A C 1
ATOM 824 O O . ASN A 1 102 ? -7.141 -9.905 -2.186 1.00 88.75 102 ASN A O 1
ATOM 828 N N . SER A 1 103 ? -7.315 -11.585 -3.642 1.00 89.56 103 SER A N 1
ATOM 829 C CA . SER A 1 103 ? -8.374 -10.939 -4.435 1.00 89.56 103 SER A CA 1
ATOM 830 C C . SER A 1 103 ? -9.686 -10.726 -3.671 1.00 89.56 103 SER A C 1
ATOM 832 O O . SER A 1 103 ? -10.571 -10.045 -4.171 1.00 89.56 103 SER A O 1
ATOM 834 N N . GLN A 1 104 ? -9.830 -11.318 -2.483 1.00 90.88 104 GLN A N 1
ATOM 835 C CA . GLN A 1 104 ? -10.985 -11.129 -1.600 1.00 90.88 104 GLN A CA 1
ATOM 836 C C . GLN A 1 104 ? -10.846 -9.908 -0.681 1.00 90.88 104 GLN A C 1
ATOM 838 O O . GLN A 1 104 ? -11.804 -9.545 0.001 1.00 90.88 104 GLN A O 1
ATOM 843 N N . LEU A 1 105 ? -9.659 -9.299 -0.624 1.00 92.81 105 LEU A N 1
ATOM 844 C CA . LEU A 1 105 ? -9.409 -8.143 0.223 1.00 92.81 105 LEU A CA 1
ATOM 845 C C . LEU A 1 105 ? -10.126 -6.911 -0.329 1.00 92.81 105 LEU A C 1
ATOM 847 O O . LEU A 1 105 ? -10.119 -6.646 -1.529 1.00 92.81 105 LEU A O 1
ATOM 851 N N . LYS A 1 106 ? -10.676 -6.108 0.577 1.00 95.38 106 LYS A N 1
ATOM 852 C CA . LYS A 1 106 ? -11.061 -4.726 0.303 1.00 95.38 106 LYS A CA 1
ATOM 853 C C . LYS A 1 106 ? -9.819 -3.856 0.345 1.00 95.38 106 LYS A C 1
ATOM 855 O O . LYS A 1 106 ? -9.153 -3.764 1.382 1.00 95.38 106 LYS A O 1
ATOM 860 N N . VAL A 1 107 ? -9.527 -3.238 -0.791 1.00 95.25 107 VAL A N 1
ATOM 861 C CA . VAL A 1 107 ? -8.302 -2.486 -1.033 1.00 95.25 107 VAL A CA 1
ATOM 862 C C . VAL A 1 107 ? -8.656 -1.105 -1.546 1.00 95.25 107 VAL A C 1
ATOM 864 O O . VAL A 1 107 ? -9.508 -0.962 -2.420 1.00 95.25 107 VAL A O 1
ATOM 867 N N . TYR A 1 108 ? -7.964 -0.099 -1.028 1.00 96.19 108 TYR A N 1
ATOM 868 C CA . TYR A 1 108 ? -8.149 1.286 -1.432 1.00 96.19 108 TYR A CA 1
ATOM 869 C C . TYR A 1 108 ? -6.846 1.835 -1.985 1.00 96.19 108 TYR A C 1
ATOM 871 O O . TYR A 1 108 ? -5.828 1.783 -1.299 1.00 96.19 108 TYR A O 1
ATOM 879 N N . LYS A 1 109 ? -6.858 2.399 -3.191 1.00 95.50 109 LYS A N 1
ATOM 880 C CA . LYS A 1 109 ? -5.778 3.294 -3.608 1.00 95.50 109 LYS A CA 1
ATOM 881 C C . LYS A 1 109 ? -5.880 4.560 -2.773 1.00 95.50 109 LYS A C 1
ATOM 883 O O . LYS A 1 109 ? -6.984 5.061 -2.607 1.00 95.50 109 LYS A O 1
ATOM 888 N N . ILE A 1 110 ? -4.754 5.045 -2.257 1.00 95.31 110 ILE A N 1
ATOM 889 C CA . ILE A 1 110 ? -4.707 6.278 -1.456 1.00 95.31 110 ILE A CA 1
ATOM 890 C C . ILE A 1 110 ? -3.781 7.338 -2.055 1.00 95.31 110 ILE A C 1
ATOM 892 O O . ILE A 1 110 ? -4.026 8.526 -1.879 1.00 95.31 110 ILE A O 1
ATOM 896 N N . ALA A 1 111 ? -2.750 6.924 -2.794 1.00 95.25 111 ALA A N 1
ATOM 897 C CA . ALA A 1 111 ? -1.826 7.819 -3.484 1.00 95.25 111 ALA A CA 1
ATOM 898 C C . ALA A 1 111 ? -1.273 7.154 -4.747 1.00 95.25 111 ALA A C 1
ATOM 900 O O . ALA A 1 111 ? -1.186 5.925 -4.808 1.00 95.25 111 ALA A O 1
ATOM 901 N N . SER A 1 112 ? -0.830 7.968 -5.697 1.00 94.88 112 SER A N 1
ATOM 902 C CA . SER A 1 112 ? -0.038 7.553 -6.856 1.00 94.88 112 SER A CA 1
ATOM 903 C C . SER A 1 112 ? 1.239 8.380 -6.935 1.00 94.88 112 SER A C 1
ATOM 905 O O . SER A 1 112 ? 1.248 9.533 -6.516 1.00 94.88 112 SER A O 1
ATOM 907 N N . TYR A 1 113 ? 2.327 7.817 -7.449 1.00 94.12 113 TYR A N 1
ATOM 908 C CA . TYR A 1 113 ? 3.566 8.563 -7.649 1.00 94.12 113 TYR A CA 1
ATOM 909 C C . TYR A 1 113 ? 4.409 7.994 -8.786 1.00 94.12 113 TYR A C 1
ATOM 911 O O . TYR A 1 113 ? 4.309 6.814 -9.145 1.00 94.12 113 TYR A O 1
ATOM 919 N N . LYS A 1 114 ? 5.299 8.828 -9.325 1.00 92.88 114 LYS A N 1
ATOM 920 C CA . LYS A 1 114 ? 6.294 8.393 -10.310 1.00 92.88 114 LYS A CA 1
ATOM 921 C C . LYS A 1 114 ? 7.514 7.818 -9.605 1.00 92.88 114 LYS A C 1
ATOM 923 O O . LYS A 1 114 ? 8.175 8.492 -8.814 1.00 92.88 114 LYS A O 1
ATOM 928 N N . HIS A 1 115 ? 7.856 6.570 -9.902 1.00 90.38 115 HIS A N 1
ATOM 929 C CA . HIS A 1 115 ? 9.069 5.968 -9.372 1.00 90.38 115 HIS A CA 1
ATOM 930 C C . HIS A 1 115 ? 10.246 6.203 -10.315 1.00 90.38 115 HIS A C 1
ATOM 932 O O . HIS A 1 115 ? 10.249 5.760 -11.465 1.00 90.38 115 HIS A O 1
ATOM 938 N N . TYR A 1 116 ? 11.267 6.866 -9.777 1.00 87.25 116 TYR A N 1
ATOM 939 C CA . TYR A 1 116 ? 12.584 6.968 -10.386 1.00 87.25 116 TYR A CA 1
ATOM 940 C C . TYR A 1 116 ? 13.611 6.210 -9.544 1.00 87.25 116 TYR A C 1
ATOM 942 O O . TYR A 1 116 ? 13.556 6.258 -8.311 1.00 87.25 116 TYR A O 1
ATOM 950 N N . TRP A 1 117 ? 14.552 5.549 -10.211 1.00 82.75 117 TRP A N 1
ATOM 951 C CA . TRP A 1 117 ? 15.722 4.914 -9.607 1.00 82.75 117 TRP A CA 1
ATOM 952 C C . TRP A 1 117 ? 16.934 5.195 -10.494 1.00 82.75 117 TRP A C 1
ATOM 954 O O . TRP A 1 117 ? 16.866 5.002 -11.707 1.00 82.75 117 TRP A O 1
ATOM 964 N N . ASN A 1 118 ? 18.020 5.710 -9.910 1.00 86.06 118 ASN A N 1
ATOM 965 C CA . ASN A 1 118 ? 19.200 6.195 -10.642 1.00 86.06 118 ASN A CA 1
ATOM 966 C C . ASN A 1 118 ? 18.849 7.159 -11.795 1.00 86.06 118 ASN A C 1
ATOM 968 O O . ASN A 1 118 ? 19.345 7.015 -12.908 1.00 86.06 118 ASN A O 1
ATOM 972 N N . ASN A 1 119 ? 17.952 8.121 -11.540 1.00 84.75 119 ASN A N 1
ATOM 973 C CA . ASN A 1 119 ? 17.421 9.090 -12.517 1.00 84.75 119 ASN A CA 1
ATOM 974 C C . ASN A 1 119 ? 16.679 8.487 -13.725 1.00 84.75 119 ASN A C 1
ATOM 976 O O . ASN A 1 119 ? 16.211 9.225 -14.590 1.00 84.75 119 ASN A O 1
ATOM 980 N N . GLN A 1 120 ? 16.504 7.169 -13.774 1.00 90.62 120 GLN A N 1
ATOM 981 C CA . GLN A 1 120 ? 15.690 6.503 -14.776 1.00 90.62 120 GLN A CA 1
ATOM 982 C C . GLN A 1 120 ? 14.250 6.404 -14.280 1.00 90.62 120 GLN A C 1
ATOM 984 O O . GLN A 1 120 ? 14.012 6.130 -13.104 1.00 90.62 120 GLN A O 1
ATOM 989 N N . PHE A 1 121 ? 13.284 6.614 -15.172 1.00 90.75 121 PHE A N 1
ATOM 990 C CA . PHE A 1 121 ? 11.876 6.357 -14.884 1.00 90.75 121 PHE A CA 1
ATOM 991 C C . PHE A 1 121 ? 11.602 4.850 -14.912 1.00 90.75 121 PHE A C 1
ATOM 993 O O . PHE A 1 121 ? 11.892 4.191 -15.909 1.00 90.75 121 PHE A O 1
ATOM 1000 N N . TRP A 1 122 ? 11.050 4.315 -13.824 1.00 89.12 122 TRP A N 1
ATOM 1001 C CA . TRP A 1 122 ? 10.722 2.891 -13.681 1.00 89.12 122 TRP A CA 1
ATOM 1002 C C . TRP A 1 122 ? 9.227 2.609 -13.834 1.00 89.12 122 TRP A C 1
ATOM 1004 O O . TRP A 1 122 ? 8.848 1.491 -14.172 1.00 89.12 122 TRP A O 1
ATOM 1014 N N . GLY A 1 123 ? 8.373 3.609 -13.609 1.00 93.12 123 GLY A N 1
ATOM 1015 C CA . GLY A 1 123 ? 6.931 3.483 -13.799 1.00 93.12 123 GLY A CA 1
ATOM 1016 C C . GLY A 1 123 ? 6.114 4.333 -12.833 1.00 93.12 123 GLY A C 1
ATOM 1017 O O . GLY A 1 123 ? 6.651 4.985 -11.935 1.00 93.12 123 GLY A O 1
ATOM 1018 N N . ASN A 1 124 ? 4.795 4.288 -13.012 1.00 94.94 124 ASN A N 1
ATOM 1019 C CA . ASN A 1 124 ? 3.840 4.842 -12.057 1.00 94.94 124 ASN A CA 1
ATOM 1020 C C . ASN A 1 124 ? 3.448 3.761 -11.055 1.00 94.94 124 ASN A C 1
ATOM 1022 O O . ASN A 1 124 ? 3.150 2.624 -11.435 1.00 94.94 124 ASN A O 1
ATOM 1026 N N . TYR A 1 125 ? 3.436 4.123 -9.781 1.00 94.56 125 TYR A N 1
ATOM 1027 C CA . TYR A 1 125 ? 3.094 3.229 -8.688 1.00 94.56 125 TYR A CA 1
ATOM 1028 C C . TYR A 1 125 ? 1.965 3.821 -7.860 1.00 94.56 125 TYR A C 1
ATOM 1030 O O . TYR A 1 125 ? 1.875 5.033 -7.688 1.00 94.56 125 TYR A O 1
ATOM 1038 N N . ALA A 1 126 ? 1.133 2.946 -7.313 1.00 94.75 126 ALA A N 1
ATOM 1039 C CA . ALA A 1 126 ? 0.085 3.282 -6.371 1.00 94.75 126 ALA A CA 1
ATOM 1040 C C . ALA A 1 126 ? 0.448 2.784 -4.973 1.00 94.75 126 ALA A C 1
ATOM 1042 O O . ALA A 1 126 ? 1.024 1.705 -4.817 1.00 94.75 126 ALA A O 1
ATOM 1043 N N . ILE A 1 127 ? 0.061 3.555 -3.960 1.00 94.00 127 ILE A N 1
ATOM 1044 C CA . ILE A 1 127 ? 0.011 3.120 -2.567 1.00 94.00 127 ILE A CA 1
ATOM 1045 C C . ILE A 1 127 ? -1.405 2.640 -2.291 1.00 94.00 127 ILE A C 1
ATOM 1047 O O . ILE A 1 127 ? -2.378 3.375 -2.485 1.00 94.00 127 ILE A O 1
ATOM 1051 N N . LEU A 1 128 ? -1.500 1.400 -1.835 1.00 94.19 128 LEU A N 1
ATOM 1052 C CA . LEU A 1 128 ? -2.741 0.737 -1.490 1.00 94.19 128 LEU A CA 1
ATOM 1053 C C . LEU A 1 128 ? -2.853 0.592 0.019 1.00 94.19 128 LEU A C 1
ATOM 1055 O O . LEU A 1 128 ? -1.860 0.310 0.686 1.00 94.19 128 LEU A O 1
ATOM 1059 N N . ARG A 1 129 ? -4.067 0.726 0.541 1.00 93.62 129 ARG A N 1
ATOM 1060 C CA . ARG A 1 129 ? -4.411 0.561 1.948 1.00 93.62 129 ARG A CA 1
ATOM 1061 C C . ARG A 1 129 ? -5.385 -0.595 2.124 1.00 93.62 129 ARG A C 1
ATOM 1063 O O . ARG A 1 129 ? -6.415 -0.647 1.452 1.00 93.62 129 ARG A O 1
ATOM 1070 N N . VAL A 1 130 ? -5.081 -1.475 3.074 1.00 92.88 130 VAL A N 1
ATOM 1071 C CA . VAL A 1 130 ? -5.903 -2.635 3.440 1.00 92.88 130 VAL A CA 1
ATOM 1072 C C . VAL A 1 130 ? -6.241 -2.561 4.935 1.00 92.88 130 VAL A C 1
ATOM 1074 O O . VAL A 1 130 ? -5.459 -3.026 5.773 1.00 92.88 130 VAL A O 1
ATOM 1077 N N . PRO A 1 131 ? -7.380 -1.940 5.297 1.00 92.94 131 PRO A N 1
ATOM 1078 C CA . PRO A 1 131 ? -7.790 -1.802 6.692 1.00 92.94 131 PRO A CA 1
ATOM 1079 C C . PRO A 1 131 ? -8.304 -3.137 7.246 1.00 92.94 131 PRO A C 1
ATOM 1081 O O . PRO A 1 131 ? -9.075 -3.838 6.583 1.00 92.94 131 PRO A O 1
ATOM 1084 N N . TYR A 1 132 ? -7.920 -3.494 8.473 1.00 91.62 132 TYR A N 1
ATOM 1085 C CA . TYR A 1 132 ? -8.375 -4.733 9.117 1.00 91.62 132 TYR A CA 1
ATOM 1086 C C . TYR A 1 132 ? -9.883 -4.757 9.363 1.00 91.62 132 TYR A C 1
ATOM 1088 O O . TYR A 1 132 ? -10.531 -5.777 9.143 1.00 91.62 132 TYR A O 1
ATOM 1096 N N . THR A 1 133 ? -10.468 -3.637 9.787 1.00 93.25 133 THR A N 1
ATOM 1097 C CA . THR A 1 133 ? -11.889 -3.549 10.173 1.00 93.25 133 THR A CA 1
ATOM 1098 C C . THR A 1 133 ? -12.837 -4.031 9.075 1.00 93.25 133 THR A C 1
ATOM 1100 O O . THR A 1 133 ? -13.846 -4.677 9.361 1.00 93.25 133 THR A O 1
ATOM 1103 N N . GLU A 1 134 ? -12.484 -3.782 7.816 1.00 94.12 13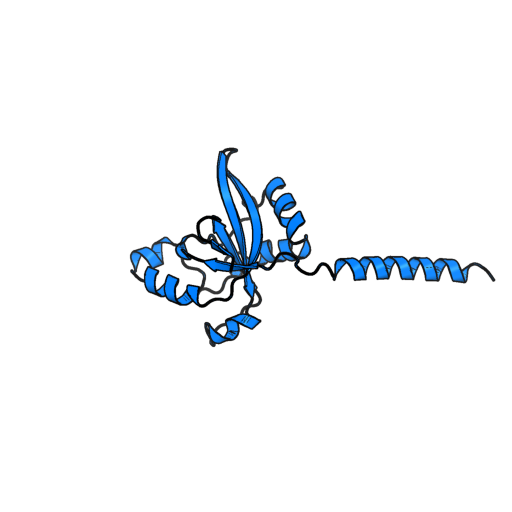4 GLU A N 1
ATOM 1104 C CA . GLU A 1 134 ? -13.258 -4.193 6.645 1.00 94.12 134 GLU A CA 1
ATOM 1105 C C . GLU A 1 134 ? -12.904 -5.594 6.129 1.00 94.12 134 GLU A C 1
ATOM 1107 O O . GLU A 1 134 ? -13.678 -6.183 5.375 1.00 94.12 134 GLU A O 1
ATOM 1112 N N . ASN A 1 135 ? -11.760 -6.127 6.559 1.00 94.00 135 ASN A N 1
ATOM 1113 C CA . ASN A 1 135 ? -11.179 -7.399 6.134 1.00 94.00 135 ASN A CA 1
ATOM 1114 C C . ASN A 1 135 ? -11.102 -8.435 7.269 1.00 94.00 135 ASN A C 1
ATOM 1116 O O . ASN A 1 135 ? -10.465 -9.470 7.118 1.00 94.00 135 ASN A O 1
ATOM 1120 N N . LYS A 1 136 ? -11.780 -8.207 8.399 1.00 92.12 136 LYS A N 1
ATOM 1121 C CA . LYS A 1 136 ? -11.741 -9.076 9.593 1.00 92.12 136 LYS A CA 1
ATOM 1122 C C . LYS A 1 136 ? -12.112 -10.546 9.340 1.00 92.12 136 LYS A C 1
ATOM 1124 O O . LYS A 1 136 ? -11.735 -11.415 10.113 1.00 92.12 136 LYS A O 1
ATOM 1129 N N . ASN A 1 137 ? -12.865 -10.816 8.271 1.00 91.19 137 ASN A N 1
ATOM 1130 C CA . ASN A 1 137 ? -13.294 -12.163 7.884 1.00 91.19 137 ASN A CA 1
ATOM 1131 C C . ASN A 1 137 ? -12.342 -12.832 6.878 1.00 91.19 137 ASN A C 1
ATOM 1133 O O . ASN A 1 137 ? -12.558 -13.985 6.525 1.00 91.19 137 ASN A O 1
ATOM 1137 N N . TRP A 1 138 ? -11.327 -12.114 6.390 1.00 90.25 138 TRP A N 1
ATOM 1138 C CA . TRP A 1 138 ? -10.347 -12.647 5.445 1.00 90.25 138 TRP A CA 1
ATOM 1139 C C . TRP A 1 138 ? -9.463 -13.725 6.088 1.00 90.25 138 TRP A C 1
ATOM 1141 O O . TRP A 1 138 ? -9.167 -14.741 5.465 1.00 90.25 138 TRP A O 1
ATOM 1151 N N . ASP A 1 139 ? -9.079 -13.521 7.350 1.00 86.56 139 ASP A N 1
ATOM 1152 C CA . ASP A 1 139 ? -8.454 -14.530 8.204 1.00 86.56 139 ASP A CA 1
ATOM 1153 C C . ASP A 1 139 ? -8.797 -14.221 9.667 1.00 86.56 139 ASP A C 1
ATOM 1155 O O . ASP A 1 139 ? -8.298 -13.255 10.243 1.00 86.56 139 ASP A O 1
ATOM 1159 N N . SER A 1 140 ? -9.664 -15.037 10.270 1.00 86.25 140 SER A N 1
ATOM 1160 C CA . SER A 1 140 ? -10.157 -14.819 11.636 1.00 86.25 140 SER A CA 1
ATOM 1161 C C . SER A 1 140 ? -9.093 -15.014 12.717 1.00 86.25 140 SER A C 1
ATOM 1163 O O . SER A 1 140 ? -9.325 -14.669 13.876 1.00 86.25 140 SER A O 1
ATOM 1165 N N . THR A 1 141 ? -7.950 -15.610 12.371 1.00 85.88 141 THR A N 1
ATOM 1166 C CA . THR A 1 141 ? -6.858 -15.879 13.315 1.00 85.88 141 THR A CA 1
ATOM 1167 C C . THR A 1 141 ? -5.888 -14.708 13.438 1.00 85.88 141 THR A C 1
ATOM 1169 O O . THR A 1 141 ? -5.063 -14.684 14.352 1.00 85.88 141 THR A O 1
ATOM 1172 N N . LEU A 1 142 ? -6.002 -13.715 12.554 1.00 83.38 142 LEU A N 1
ATOM 1173 C CA . LEU A 1 142 ? -5.069 -12.604 12.451 1.00 83.38 142 LEU A CA 1
ATOM 1174 C C . LEU A 1 142 ? -5.721 -11.294 12.855 1.00 83.38 142 LEU A C 1
ATOM 1176 O O . LEU A 1 142 ? -6.894 -11.039 12.597 1.00 83.38 142 LEU A O 1
ATOM 1180 N N . LYS A 1 143 ? -4.916 -10.429 13.466 1.00 85.44 143 LYS A N 1
ATOM 1181 C CA . LYS A 1 143 ? -5.286 -9.051 13.764 1.00 85.44 143 LYS A CA 1
ATOM 1182 C C . LYS A 1 143 ? -4.163 -8.144 13.306 1.00 85.44 143 LYS A C 1
ATOM 1184 O O . LYS A 1 143 ? -3.006 -8.363 13.652 1.00 85.44 143 LYS A O 1
ATOM 1189 N N . TRP A 1 144 ? -4.521 -7.127 12.541 1.00 86.38 144 TRP A N 1
ATOM 1190 C CA . TRP A 1 144 ? -3.643 -6.026 12.170 1.00 86.38 144 TRP A CA 1
ATOM 1191 C C . TRP A 1 144 ? -4.421 -4.717 12.318 1.00 86.38 144 TRP A C 1
ATOM 1193 O O . TRP A 1 144 ? -5.621 -4.737 12.579 1.00 86.38 144 TRP A O 1
ATOM 1203 N N . ASP A 1 145 ? -3.746 -3.579 12.201 1.00 86.88 145 ASP A N 1
ATOM 1204 C CA . ASP A 1 145 ? -4.429 -2.285 12.106 1.00 86.88 145 ASP A CA 1
ATOM 1205 C C . ASP A 1 145 ? -4.731 -1.990 10.631 1.00 86.88 145 ASP A C 1
ATOM 1207 O O . ASP A 1 145 ? -5.844 -2.176 10.133 1.00 86.88 145 ASP A O 1
ATOM 1211 N N . THR A 1 146 ? -3.687 -1.631 9.889 1.00 89.19 146 THR A N 1
ATOM 1212 C CA . THR A 1 146 ? -3.747 -1.354 8.458 1.00 89.19 146 THR A CA 1
ATOM 1213 C C . THR A 1 146 ? -2.444 -1.796 7.807 1.00 89.19 146 THR A C 1
ATOM 1215 O O . THR A 1 146 ? -1.369 -1.518 8.334 1.00 89.19 146 THR A O 1
ATOM 1218 N N . VAL A 1 147 ? -2.540 -2.458 6.655 1.00 88.81 147 VAL A N 1
ATOM 1219 C CA . VAL A 1 147 ? -1.377 -2.803 5.824 1.00 88.81 147 VAL A CA 1
ATOM 1220 C C . VAL A 1 147 ? -1.343 -1.892 4.605 1.00 88.81 147 VAL A C 1
ATOM 1222 O O . VAL A 1 147 ? -2.391 -1.596 4.020 1.00 88.81 147 VAL A O 1
ATOM 1225 N N . TYR A 1 148 ? -0.140 -1.468 4.217 1.00 90.19 148 TYR A N 1
ATOM 1226 C CA . TYR A 1 148 ? 0.082 -0.695 3.002 1.00 90.19 148 TYR A CA 1
ATOM 1227 C C . TYR A 1 148 ? 0.930 -1.478 2.006 1.00 90.19 148 TYR A C 1
ATOM 1229 O O . TYR A 1 148 ? 1.965 -2.037 2.367 1.00 90.19 148 TYR A O 1
ATOM 1237 N N . PHE A 1 149 ? 0.508 -1.470 0.745 1.00 89.62 149 PHE A N 1
ATOM 1238 C CA . PHE A 1 149 ? 1.252 -2.054 -0.371 1.00 89.62 149 PHE A CA 1
ATOM 1239 C C . PHE A 1 149 ? 1.649 -0.958 -1.348 1.00 89.62 149 PHE A C 1
ATOM 1241 O O . PHE A 1 149 ? 0.927 0.025 -1.507 1.00 89.62 149 PHE A O 1
ATOM 1248 N N . VAL A 1 150 ? 2.755 -1.155 -2.058 1.00 90.81 150 VAL A N 1
ATOM 1249 C CA . VAL A 1 150 ? 3.048 -0.382 -3.269 1.00 90.81 150 VAL A CA 1
ATOM 1250 C C . VAL A 1 150 ? 2.948 -1.323 -4.457 1.00 90.81 150 VAL A C 1
ATOM 1252 O O . VAL A 1 150 ? 3.496 -2.420 -4.420 1.00 90.81 150 VAL A O 1
ATOM 1255 N N . ILE A 1 151 ? 2.274 -0.916 -5.525 1.00 91.69 151 ILE A N 1
ATOM 1256 C CA . ILE A 1 151 ? 2.135 -1.735 -6.732 1.00 91.69 151 ILE A CA 1
ATOM 1257 C C . ILE A 1 151 ? 2.216 -0.861 -7.988 1.00 91.69 151 ILE A C 1
ATOM 1259 O O . ILE A 1 151 ? 1.743 0.276 -7.951 1.00 91.69 151 ILE A O 1
ATOM 1263 N N . PRO A 1 152 ? 2.795 -1.341 -9.103 1.00 94.06 152 PRO A N 1
ATOM 1264 C CA . PRO A 1 152 ? 2.700 -0.631 -10.374 1.00 94.06 152 PRO A CA 1
ATOM 1265 C C . PRO A 1 152 ? 1.239 -0.417 -10.790 1.00 94.06 152 PRO A C 1
ATOM 1267 O O . PRO A 1 152 ? 0.429 -1.344 -10.712 1.00 94.06 152 PRO A O 1
ATOM 1270 N N . GLU A 1 153 ? 0.911 0.778 -11.280 1.00 95.25 153 GLU A N 1
ATOM 1271 C CA . GLU A 1 153 ? -0.477 1.157 -11.584 1.00 95.25 153 GLU A CA 1
ATOM 1272 C C . GLU A 1 153 ? -1.138 0.273 -12.651 1.00 95.25 153 GLU A C 1
ATOM 1274 O O . GLU A 1 153 ? -2.342 0.048 -12.624 1.00 95.25 153 GLU A O 1
ATOM 1279 N N . GLN A 1 154 ? -0.362 -0.305 -13.568 1.00 95.44 154 GLN A N 1
ATOM 1280 C CA . GLN A 1 154 ? -0.894 -1.214 -14.589 1.00 95.44 154 GLN A CA 1
ATOM 1281 C C . GLN A 1 154 ? -1.543 -2.491 -14.015 1.00 95.44 154 GLN A C 1
ATOM 1283 O O . GLN A 1 154 ? -2.281 -3.180 -14.720 1.00 95.44 154 GLN A O 1
ATOM 1288 N N . TYR A 1 155 ? -1.273 -2.824 -12.746 1.00 95.00 155 TYR A N 1
ATOM 1289 C CA . TYR A 1 155 ? -1.834 -3.993 -12.063 1.00 95.00 155 TYR A CA 1
ATOM 1290 C C . TYR A 1 155 ? -3.016 -3.661 -11.148 1.00 95.00 155 TYR A C 1
ATOM 1292 O O . TYR A 1 155 ? -3.458 -4.537 -10.404 1.00 95.00 155 TYR A O 1
ATOM 1300 N N . ILE A 1 156 ? -3.538 -2.436 -11.199 1.00 94.44 156 ILE A N 1
ATOM 1301 C CA . ILE A 1 156 ? -4.747 -2.038 -10.475 1.00 94.44 156 ILE A CA 1
ATOM 1302 C C . ILE A 1 156 ? -5.858 -1.628 -11.440 1.00 94.44 156 ILE A C 1
ATOM 1304 O O . ILE A 1 156 ? -5.618 -1.257 -12.589 1.00 94.44 156 ILE A O 1
ATOM 1308 N N . GLU A 1 157 ? -7.088 -1.720 -10.961 1.00 95.19 157 GLU A N 1
ATOM 1309 C CA . GLU A 1 157 ? -8.299 -1.258 -11.631 1.00 95.19 157 GLU A CA 1
ATOM 1310 C C . GLU A 1 157 ? -9.165 -0.542 -10.601 1.00 95.19 157 GLU A C 1
ATOM 1312 O O . GLU A 1 157 ? -9.417 -1.094 -9.533 1.00 95.19 157 GLU A O 1
ATOM 1317 N N . GLU A 1 158 ? -9.551 0.704 -10.875 1.00 92.06 158 GLU A N 1
ATOM 1318 C CA . GLU A 1 158 ? -10.478 1.443 -10.009 1.00 92.06 158 GLU A CA 1
ATOM 1319 C C . GLU A 1 158 ? -11.888 0.851 -10.149 1.00 92.06 158 GLU A C 1
ATOM 1321 O O . GLU A 1 158 ? -12.304 0.537 -11.265 1.00 92.06 158 GLU A O 1
ATOM 1326 N N . LEU A 1 159 ? -12.582 0.673 -9.019 1.00 87.25 159 LEU A N 1
ATOM 1327 C CA . LEU A 1 159 ? -13.936 0.111 -8.931 1.00 87.25 159 LEU A CA 1
ATOM 1328 C C . LEU A 1 159 ? -15.002 1.193 -8.732 1.00 87.25 159 LEU A C 1
ATOM 1330 O O . LEU A 1 159 ? -14.700 2.204 -8.054 1.00 87.25 159 LEU A O 1
#

Sequence (159 aa):
MKIIASTLLLIALTVASYAQNSGRSIANNKPVFVKHWMKTLLMFNKEFWNDNKVQEIVSQIGEEEFKKVQKFSGSDNIPSQFSFPYVMVELKGDSLLYQKRNSQLKVYKIASYKHYWNNQFWGNYAILRVPYTENKNWDSTLKWDTVYFVIPEQYIEEL

Secondary structure (DSSP, 8-state):
--SHHHHHHHHHHHHHHHHHHT----TT-EEEEES-GGG-B----GGG--HHHHHHHHHHHHHHHHHHHHHHTSGGGS-TTT---HHHHHHHT-HHHHHHHHTTS-EEEEEEEEEEETTEEEEEEEEEEEEHHHHTTT-TT---SEEEEEEEGGGEEE-

pLDDT: mean 78.7, std 16.83, range [38.94, 96.19]

Radius of gyration: 19.86 Å; chains: 1; bounding box: 33×70×47 Å